Protein AF-A0A970KKV3-F1 (afdb_monomer)

Structure (mmCIF, N/CA/C/O backbone):
data_AF-A0A970KKV3-F1
#
_entry.id   AF-A0A970KKV3-F1
#
loop_
_atom_site.group_PDB
_atom_site.id
_atom_site.type_symbol
_atom_site.label_atom_id
_atom_site.label_alt_id
_atom_site.label_comp_id
_atom_site.label_asym_id
_atom_site.label_entity_id
_atom_site.label_seq_id
_atom_site.pdbx_PDB_ins_code
_atom_site.Cartn_x
_atom_site.Cartn_y
_atom_site.Cartn_z
_atom_site.occupancy
_atom_site.B_iso_or_equiv
_atom_site.auth_seq_id
_atom_site.auth_comp_id
_atom_site.auth_asym_id
_atom_site.auth_atom_id
_atom_site.pdbx_PDB_model_num
ATOM 1 N N . MET A 1 1 ? -13.778 16.666 7.317 1.00 82.94 1 MET A N 1
ATOM 2 C CA . MET A 1 1 ? -14.854 16.501 8.312 1.00 82.94 1 MET A CA 1
ATOM 3 C C . MET A 1 1 ? -16.122 17.064 7.694 1.00 82.94 1 MET A C 1
ATOM 5 O O . MET A 1 1 ? -16.024 18.115 7.073 1.00 82.94 1 MET A O 1
ATOM 9 N N . ASP A 1 2 ? -17.243 16.351 7.746 1.00 90.81 2 ASP A N 1
ATOM 10 C CA . ASP A 1 2 ? -18.515 16.878 7.237 1.00 90.81 2 ASP A CA 1
ATOM 11 C C . ASP A 1 2 ? -19.165 17.862 8.228 1.00 90.81 2 ASP A C 1
ATOM 13 O O . ASP A 1 2 ? -18.670 18.066 9.338 1.00 90.81 2 ASP A O 1
ATOM 17 N N . GLU A 1 3 ? -20.285 18.467 7.830 1.00 93.94 3 GLU A N 1
ATOM 18 C CA . GLU A 1 3 ? -21.056 19.411 8.658 1.00 93.94 3 GLU A CA 1
ATOM 19 C C . GLU A 1 3 ? -21.531 18.803 9.991 1.00 93.94 3 GLU A C 1
ATOM 21 O O . GLU A 1 3 ? -21.873 19.531 10.919 1.00 93.94 3 GLU A O 1
ATOM 26 N N . LYS A 1 4 ? -21.540 17.468 10.103 1.00 95.19 4 LYS A N 1
ATOM 27 C CA . LYS A 1 4 ? -21.936 16.719 11.301 1.00 95.19 4 LYS A CA 1
ATOM 28 C C . LYS A 1 4 ? -20.742 16.299 12.161 1.00 95.19 4 LYS A C 1
ATOM 30 O O . LYS A 1 4 ? -20.927 15.585 13.143 1.00 95.19 4 LYS A O 1
ATOM 35 N N . GLY A 1 5 ? -19.525 16.709 11.811 1.00 95.69 5 GLY A N 1
ATOM 36 C CA . GLY A 1 5 ? -18.321 16.363 12.560 1.00 95.69 5 GLY A CA 1
ATOM 37 C C . GLY A 1 5 ? -17.702 15.011 12.187 1.00 95.69 5 GLY A C 1
ATOM 38 O O . GLY A 1 5 ? -16.727 14.596 12.815 1.00 95.69 5 GLY A O 1
ATOM 39 N N . VAL A 1 6 ? -18.212 14.308 11.169 1.00 96.75 6 VAL A N 1
ATOM 40 C CA . VAL A 1 6 ? -17.698 12.986 10.784 1.00 96.75 6 VAL A CA 1
ATOM 41 C C . VAL A 1 6 ? -16.431 13.142 9.953 1.00 96.75 6 VAL A C 1
ATOM 43 O O . VAL A 1 6 ? -16.404 13.806 8.910 1.00 96.75 6 VAL A O 1
ATOM 46 N N . TRP A 1 7 ? -15.353 12.502 10.402 1.00 95.75 7 TRP A N 1
ATOM 47 C CA . TRP A 1 7 ? -14.104 12.433 9.654 1.00 95.75 7 TRP A CA 1
ATOM 48 C C . TRP A 1 7 ? -14.137 11.331 8.597 1.00 95.75 7 TRP A C 1
ATOM 50 O O . TRP A 1 7 ? -14.648 10.236 8.820 1.00 95.75 7 TRP A O 1
ATOM 60 N N . ARG A 1 8 ? -13.561 11.633 7.433 1.00 95.06 8 ARG A N 1
ATOM 61 C CA . ARG A 1 8 ? -13.309 10.691 6.341 1.00 95.06 8 ARG A CA 1
ATOM 62 C C . ARG A 1 8 ? -11.965 11.033 5.722 1.00 95.06 8 ARG A C 1
ATOM 64 O O . ARG A 1 8 ? -11.600 12.208 5.682 1.00 95.06 8 ARG A O 1
ATOM 71 N N . LEU A 1 9 ? -11.260 10.020 5.238 1.00 94.69 9 LEU A N 1
ATOM 72 C CA . LEU A 1 9 ? -10.062 10.222 4.432 1.00 94.69 9 LEU A CA 1
ATOM 73 C C . LEU A 1 9 ? -10.410 11.038 3.182 1.00 94.69 9 LEU A C 1
ATOM 75 O O . LEU A 1 9 ? -11.427 10.783 2.532 1.00 94.69 9 LEU A O 1
ATOM 79 N N . SER A 1 10 ? -9.570 12.020 2.858 1.00 94.31 10 SER A N 1
ATOM 80 C CA . SER A 1 10 ? -9.621 12.663 1.548 1.00 94.31 10 SER A CA 1
ATOM 81 C C . SER A 1 10 ? -9.199 11.664 0.465 1.00 94.31 10 SER A C 1
ATOM 83 O O . SER A 1 10 ? -8.503 10.690 0.767 1.00 94.31 10 SER A O 1
ATOM 85 N N . PRO A 1 11 ? -9.564 11.901 -0.806 1.00 94.31 11 PRO A N 1
ATOM 86 C CA . PRO A 1 11 ? -8.941 11.190 -1.914 1.00 94.31 11 PRO A CA 1
ATOM 87 C C . PRO A 1 11 ? -7.413 11.315 -1.863 1.00 94.31 11 PRO A C 1
ATOM 89 O O . PRO A 1 11 ? -6.884 12.288 -1.320 1.00 94.31 11 PRO A O 1
ATOM 92 N N . PHE A 1 12 ? -6.713 10.348 -2.457 1.00 92.38 12 PHE A N 1
ATOM 93 C CA . PHE A 1 12 ? -5.270 10.448 -2.655 1.00 92.38 12 PHE A CA 1
ATOM 94 C C . PHE A 1 12 ? -4.938 11.636 -3.564 1.00 92.38 12 PHE A C 1
ATOM 96 O O . PHE A 1 12 ? -5.596 11.860 -4.581 1.00 92.38 12 PHE A O 1
ATOM 103 N N . TYR A 1 13 ? -3.906 12.379 -3.187 1.00 93.44 13 TYR A N 1
ATOM 104 C CA . TYR A 1 13 ? -3.357 13.511 -3.925 1.00 93.44 13 TYR A CA 1
ATOM 105 C C . TYR A 1 13 ? -1.834 13.364 -4.006 1.00 93.44 13 TYR A C 1
ATOM 107 O O . TYR A 1 13 ? -1.264 12.516 -3.324 1.00 93.44 13 TYR A O 1
ATOM 115 N N . ASP A 1 14 ? -1.196 14.166 -4.862 1.00 91.69 14 ASP A N 1
ATOM 116 C CA . ASP A 1 14 ? 0.259 14.144 -5.092 1.00 91.69 14 ASP A CA 1
ATOM 117 C C . ASP A 1 14 ? 0.817 12.749 -5.446 1.00 91.69 14 ASP A C 1
ATOM 119 O O . ASP A 1 14 ? 1.859 12.303 -4.970 1.00 91.69 14 ASP A O 1
ATOM 123 N N . PHE A 1 15 ? 0.081 12.015 -6.285 1.00 88.75 15 PHE A N 1
ATOM 124 C CA . PHE A 1 15 ? 0.489 10.688 -6.731 1.00 88.75 15 PHE A CA 1
ATOM 125 C C . PHE A 1 15 ? 1.492 10.799 -7.882 1.00 88.75 15 PHE A C 1
ATOM 127 O O . PHE A 1 15 ? 1.122 10.798 -9.059 1.00 88.75 15 PHE A O 1
ATOM 134 N N . THR A 1 16 ? 2.767 10.925 -7.526 1.00 88.31 16 THR A N 1
ATOM 135 C CA . THR A 1 16 ? 3.890 11.013 -8.461 1.00 88.31 16 THR A CA 1
ATOM 136 C C . THR A 1 16 ? 4.947 9.959 -8.143 1.00 88.31 16 THR A C 1
ATOM 138 O O . THR A 1 16 ? 5.017 9.427 -7.035 1.00 88.31 16 THR A O 1
ATOM 141 N N . PHE A 1 17 ? 5.757 9.608 -9.141 1.00 84.94 17 PHE A N 1
ATOM 142 C CA . PHE A 1 17 ? 6.906 8.741 -8.910 1.00 84.94 17 PHE A CA 1
ATOM 143 C C . PHE A 1 17 ? 7.982 9.523 -8.151 1.00 84.94 17 PHE A C 1
ATOM 145 O O . PHE A 1 17 ? 8.404 10.586 -8.607 1.00 84.94 17 PHE A O 1
ATOM 152 N N . ALA A 1 18 ? 8.421 8.992 -7.011 1.00 83.00 18 ALA A N 1
ATOM 153 C CA . ALA A 1 18 ? 9.375 9.650 -6.132 1.00 83.00 18 ALA A CA 1
ATOM 154 C C . ALA A 1 18 ? 10.490 8.687 -5.715 1.00 83.00 18 ALA A C 1
ATOM 156 O O . ALA A 1 18 ? 10.233 7.534 -5.368 1.00 83.00 18 ALA A O 1
ATOM 157 N N . HIS A 1 19 ? 11.722 9.193 -5.704 1.00 79.62 19 HIS A N 1
ATOM 158 C CA . HIS A 1 19 ? 12.860 8.517 -5.094 1.00 79.62 19 HIS A CA 1
ATOM 159 C C . HIS A 1 19 ? 13.011 9.017 -3.658 1.00 79.62 19 HIS A C 1
ATOM 161 O O . HIS A 1 19 ? 13.255 10.204 -3.440 1.00 79.62 19 HIS A O 1
ATOM 167 N N . GLY A 1 20 ? 12.860 8.133 -2.677 1.00 81.00 20 GLY A N 1
ATOM 168 C CA . GLY A 1 20 ? 13.209 8.443 -1.297 1.00 81.00 20 GLY A CA 1
ATOM 169 C C . GLY A 1 20 ? 14.724 8.400 -1.063 1.00 81.00 20 GLY A C 1
ATOM 170 O O . GLY A 1 20 ? 15.507 8.114 -1.979 1.00 81.00 20 GLY A O 1
ATOM 171 N N . PRO A 1 21 ? 15.167 8.674 0.176 1.00 81.06 21 PRO A N 1
ATOM 172 C CA . PRO A 1 21 ? 16.556 8.485 0.581 1.00 81.06 21 PRO A CA 1
ATOM 173 C C . PRO A 1 21 ? 17.036 7.071 0.227 1.00 81.06 21 PRO A C 1
ATOM 175 O O . PRO A 1 21 ? 16.290 6.109 0.385 1.00 81.06 21 PRO A O 1
ATOM 178 N N . ASN A 1 22 ? 18.264 6.944 -0.278 1.00 86.81 22 ASN A N 1
ATOM 179 C CA . ASN A 1 22 ? 18.838 5.674 -0.752 1.00 86.81 22 ASN A CA 1
ATOM 180 C C . ASN A 1 22 ? 18.092 5.014 -1.935 1.00 86.81 22 ASN A C 1
ATOM 182 O O . ASN A 1 22 ? 18.357 3.861 -2.252 1.00 86.81 22 ASN A O 1
ATOM 186 N N . GLY A 1 23 ? 17.182 5.728 -2.611 1.00 87.06 23 GLY A N 1
ATOM 187 C CA . GLY A 1 23 ? 16.384 5.189 -3.721 1.00 87.06 23 GLY A CA 1
ATOM 188 C C . GLY A 1 23 ? 15.159 4.379 -3.284 1.00 87.06 23 GLY A C 1
ATOM 189 O O . GLY A 1 23 ? 14.491 3.788 -4.128 1.00 87.06 23 GLY A O 1
ATOM 190 N N . TRP A 1 24 ? 14.857 4.363 -1.986 1.00 89.25 24 TRP A N 1
ATOM 191 C CA . TRP A 1 24 ? 13.778 3.583 -1.382 1.00 89.25 24 TRP A CA 1
ATOM 192 C C . TRP A 1 24 ? 12.440 4.322 -1.416 1.00 89.25 24 TRP A C 1
ATOM 194 O O . TRP A 1 24 ? 12.377 5.526 -1.669 1.00 89.25 24 TRP A O 1
ATOM 204 N N . GLN A 1 25 ? 11.350 3.616 -1.126 1.00 85.69 25 GLN A N 1
ATOM 205 C CA . GLN A 1 25 ? 10.056 4.265 -0.904 1.00 85.69 25 GLN A CA 1
ATOM 206 C C . GLN A 1 25 ? 10.056 5.074 0.416 1.00 85.69 25 GLN A C 1
ATOM 208 O O . GLN A 1 25 ? 10.763 4.712 1.358 1.00 85.69 25 GLN A O 1
ATOM 213 N N . PRO A 1 26 ? 9.249 6.147 0.540 1.00 86.56 26 PRO A N 1
ATOM 214 C CA . PRO A 1 26 ? 9.260 7.019 1.724 1.00 86.56 26 PRO A CA 1
ATOM 215 C C . PRO A 1 26 ? 8.762 6.363 3.020 1.00 86.56 26 PRO A C 1
ATOM 217 O O . PRO A 1 26 ? 9.092 6.825 4.110 1.00 86.56 26 PRO A O 1
ATOM 220 N N . LEU A 1 27 ? 7.936 5.320 2.905 1.00 89.75 27 LEU A N 1
ATOM 221 C CA . LEU A 1 27 ? 7.345 4.599 4.028 1.00 89.75 27 LEU A CA 1
ATOM 222 C C . LEU A 1 27 ? 7.664 3.113 3.885 1.00 89.75 27 LEU A C 1
ATOM 224 O O . LEU A 1 27 ? 7.374 2.522 2.848 1.00 89.75 27 LEU A O 1
ATOM 228 N N . SER A 1 28 ? 8.239 2.512 4.924 1.00 92.31 28 SER A N 1
ATOM 229 C CA . SER A 1 28 ? 8.514 1.078 4.928 1.00 92.31 28 SER A CA 1
ATOM 230 C C . SER A 1 28 ? 7.228 0.261 5.055 1.00 92.31 28 SER A C 1
ATOM 232 O O . SER A 1 28 ? 6.247 0.677 5.676 1.00 92.31 28 SER A O 1
ATOM 234 N N . VAL A 1 29 ? 7.237 -0.941 4.486 1.00 95.06 29 VAL A N 1
ATOM 235 C CA . VAL A 1 29 ? 6.147 -1.910 4.611 1.00 95.06 29 VAL A CA 1
ATOM 236 C C . VAL A 1 29 ? 6.567 -2.920 5.660 1.00 95.06 29 VAL A C 1
ATOM 238 O O . VAL A 1 29 ? 7.438 -3.757 5.433 1.00 95.06 29 VAL A O 1
ATOM 241 N N . ALA A 1 30 ? 5.986 -2.782 6.850 1.00 95.75 30 ALA A N 1
ATOM 242 C CA . ALA A 1 30 ? 6.304 -3.616 8.002 1.00 95.75 30 ALA A CA 1
ATOM 243 C C . ALA A 1 30 ? 7.829 -3.661 8.305 1.00 95.75 30 ALA A C 1
ATOM 245 O O . ALA A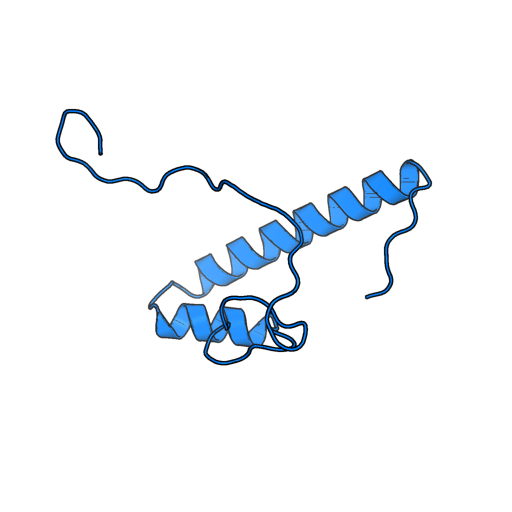 1 30 ? 8.380 -4.672 8.727 1.00 95.75 30 ALA A O 1
ATOM 246 N N . GLY A 1 31 ? 8.543 -2.556 8.079 1.00 92.94 31 GLY A N 1
ATOM 247 C CA . GLY A 1 31 ? 9.992 -2.453 8.301 1.00 92.94 31 GLY A CA 1
ATOM 248 C C . GLY A 1 31 ? 10.874 -2.721 7.076 1.00 92.94 31 GLY A C 1
ATOM 249 O O . GLY A 1 31 ? 12.053 -2.394 7.137 1.00 92.94 31 GLY A O 1
ATOM 250 N N . GLU A 1 32 ? 10.325 -3.218 5.962 1.00 94.56 32 GLU A N 1
ATOM 251 C CA . GLU A 1 32 ? 11.046 -3.360 4.687 1.00 94.56 32 GLU A CA 1
ATOM 252 C C . GLU A 1 32 ? 10.952 -2.066 3.858 1.00 94.56 32 GLU A C 1
ATOM 254 O O . GLU A 1 32 ? 9.855 -1.555 3.607 1.00 94.56 32 GLU A O 1
ATOM 259 N N . GLY A 1 33 ? 12.094 -1.504 3.459 1.00 91.12 33 GLY A N 1
ATOM 260 C CA . GLY A 1 33 ? 12.181 -0.194 2.802 1.00 91.12 33 GLY A CA 1
ATOM 261 C C . GLY A 1 33 ? 12.692 -0.226 1.362 1.00 91.12 33 GLY A C 1
ATOM 262 O O . GLY A 1 33 ? 12.311 0.638 0.575 1.00 91.12 33 GLY A O 1
ATOM 263 N N . GLU A 1 34 ? 13.510 -1.210 1.006 1.00 91.06 34 GLU A N 1
ATOM 264 C CA . GLU A 1 34 ? 14.206 -1.287 -0.275 1.00 91.06 34 GLU A CA 1
ATOM 265 C C . GLU A 1 34 ? 13.332 -1.952 -1.342 1.00 91.06 34 GLU A C 1
ATOM 267 O O . GLU A 1 34 ? 13.058 -1.361 -2.391 1.00 91.06 34 GLU A O 1
ATOM 272 N N . HIS A 1 35 ? 12.832 -3.156 -1.051 1.00 91.81 35 HIS A N 1
ATOM 273 C CA . HIS A 1 35 ? 12.091 -3.987 -2.005 1.00 91.81 35 HIS A CA 1
ATOM 274 C C . HIS A 1 35 ? 10.889 -4.692 -1.347 1.00 91.81 35 HIS A C 1
ATOM 276 O O . HIS A 1 35 ? 10.858 -5.922 -1.270 1.00 91.81 35 HIS A O 1
ATOM 282 N N . PRO A 1 36 ? 9.868 -3.942 -0.886 1.00 94.19 36 PRO A N 1
ATOM 283 C CA . PRO A 1 36 ? 8.683 -4.524 -0.252 1.00 94.19 36 PRO A CA 1
ATOM 284 C C . PRO A 1 36 ? 7.956 -5.516 -1.173 1.00 94.19 36 PRO A C 1
ATOM 286 O O . PRO A 1 36 ? 7.601 -5.205 -2.314 1.00 94.19 36 PRO A O 1
ATOM 289 N N . GLY A 1 37 ? 7.671 -6.710 -0.656 1.00 95.12 37 GLY A N 1
ATOM 290 C CA . GLY A 1 37 ? 6.970 -7.762 -1.382 1.00 95.12 37 GLY A CA 1
ATOM 291 C C . GLY A 1 37 ? 5.517 -7.968 -0.950 1.00 95.12 37 GLY A C 1
ATOM 292 O O . GLY A 1 37 ? 5.003 -7.383 0.003 1.00 95.12 37 GLY A O 1
ATOM 293 N N . ALA A 1 38 ? 4.838 -8.902 -1.625 1.00 96.12 38 ALA A N 1
ATOM 294 C CA . ALA A 1 38 ? 3.499 -9.338 -1.219 1.00 96.12 38 ALA A CA 1
ATOM 295 C C . ALA A 1 38 ? 3.488 -9.973 0.186 1.00 96.12 38 ALA A C 1
ATOM 297 O O . ALA A 1 38 ? 2.498 -9.848 0.901 1.00 96.12 38 ALA A O 1
ATOM 298 N N . ALA A 1 39 ? 4.579 -10.636 0.584 1.00 96.69 39 ALA A N 1
ATOM 299 C CA . ALA A 1 39 ? 4.726 -11.186 1.928 1.00 96.69 39 ALA A CA 1
ATOM 300 C C . ALA A 1 39 ? 4.752 -10.077 2.994 1.00 96.69 39 ALA A C 1
ATOM 302 O O . ALA A 1 39 ? 4.051 -10.195 3.998 1.00 96.69 39 ALA A O 1
ATOM 303 N N . ASP A 1 40 ? 5.468 -8.976 2.744 1.00 97.69 40 ASP A N 1
ATOM 304 C CA . ASP A 1 40 ? 5.521 -7.824 3.652 1.00 97.69 40 ASP A CA 1
ATOM 305 C C . ASP A 1 40 ? 4.173 -7.119 3.764 1.00 97.69 40 ASP A C 1
ATOM 307 O O . ASP A 1 40 ? 3.758 -6.763 4.861 1.00 97.69 40 ASP A O 1
ATOM 311 N N . LEU A 1 41 ? 3.441 -6.981 2.654 1.00 97.50 41 LEU A N 1
ATOM 312 C CA . LEU A 1 41 ? 2.093 -6.400 2.658 1.00 97.50 41 LEU A CA 1
ATOM 313 C C . LEU A 1 41 ? 1.091 -7.260 3.443 1.00 97.50 41 LEU A C 1
ATOM 315 O O . LEU A 1 41 ? 0.214 -6.724 4.118 1.00 97.50 41 LEU A O 1
ATOM 319 N N . LEU A 1 42 ? 1.221 -8.588 3.380 1.00 98.00 42 LEU A N 1
ATOM 320 C CA . LEU A 1 42 ? 0.392 -9.498 4.174 1.00 98.00 42 LEU A CA 1
ATOM 321 C C . LEU A 1 42 ? 0.761 -9.450 5.659 1.00 98.00 42 LEU A C 1
ATOM 323 O O . LEU A 1 42 ? -0.135 -9.464 6.495 1.00 98.00 42 LEU A O 1
ATOM 327 N N . ARG A 1 43 ? 2.051 -9.330 5.986 1.00 98.00 43 ARG A N 1
ATOM 328 C CA . ARG A 1 43 ? 2.501 -9.117 7.365 1.00 98.00 43 ARG A CA 1
ATOM 329 C C . ARG A 1 43 ? 2.020 -7.774 7.917 1.00 98.00 43 ARG A C 1
ATOM 331 O O . ARG A 1 43 ? 1.506 -7.736 9.024 1.00 98.00 43 ARG A O 1
ATOM 338 N N . LEU A 1 44 ? 2.085 -6.704 7.119 1.00 97.69 44 LEU A N 1
ATOM 339 C CA . LEU A 1 44 ? 1.535 -5.396 7.483 1.00 97.69 44 LEU A CA 1
ATOM 340 C C . LEU A 1 44 ? 0.036 -5.486 7.791 1.00 97.69 44 LEU A C 1
ATOM 342 O O . LEU A 1 44 ? -0.428 -4.862 8.739 1.00 97.69 44 LEU A O 1
ATOM 346 N N . ALA A 1 45 ? -0.723 -6.252 7.001 1.00 97.81 45 ALA A N 1
ATOM 347 C CA . ALA A 1 45 ? -2.145 -6.468 7.251 1.00 97.81 45 ALA A CA 1
ATOM 348 C C . ALA A 1 45 ? -2.388 -7.143 8.609 1.00 97.81 45 ALA A C 1
ATOM 350 O O . ALA A 1 45 ? -3.268 -6.702 9.349 1.00 97.81 45 ALA A O 1
ATOM 351 N N . ASP A 1 46 ? -1.584 -8.153 8.948 1.00 96.88 46 ASP A N 1
ATOM 352 C CA . ASP A 1 46 ? -1.647 -8.821 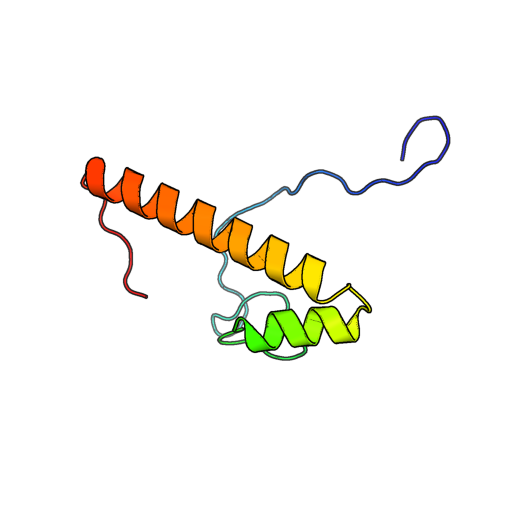10.248 1.00 96.88 46 ASP A CA 1
ATOM 353 C C . ASP A 1 46 ? -1.292 -7.833 11.389 1.00 96.88 46 ASP A C 1
ATOM 355 O O . ASP A 1 46 ? -2.042 -7.733 12.363 1.00 96.88 46 ASP A O 1
ATOM 359 N N . ASP A 1 47 ? -0.238 -7.017 11.226 1.00 97.00 47 ASP A N 1
ATOM 360 C CA . ASP A 1 47 ? 0.213 -6.011 12.208 1.00 97.00 47 ASP A CA 1
ATOM 361 C C . ASP A 1 47 ? -0.857 -4.941 12.510 1.00 97.00 47 ASP A C 1
ATOM 363 O O . ASP A 1 47 ? -0.974 -4.469 13.642 1.00 97.00 47 ASP A O 1
ATOM 367 N N . VAL A 1 48 ? -1.670 -4.565 11.514 1.00 96.38 48 VAL A N 1
ATOM 368 C CA . VAL A 1 48 ? -2.748 -3.565 11.663 1.00 96.38 48 VAL A CA 1
ATOM 369 C C . VAL A 1 48 ? -4.131 -4.184 11.884 1.00 96.38 48 VAL A C 1
ATOM 371 O O . VAL A 1 48 ? -5.138 -3.477 11.834 1.00 96.38 48 VAL A O 1
ATOM 374 N N . SER A 1 49 ? -4.202 -5.496 12.140 1.00 97.44 49 SER A N 1
ATOM 375 C CA . SER A 1 49 ? -5.457 -6.236 12.356 1.00 97.44 49 SER A CA 1
ATOM 376 C C . SER A 1 49 ? -6.453 -6.152 11.185 1.00 97.44 49 SER A C 1
ATOM 378 O O . SER A 1 49 ? -7.671 -6.223 11.374 1.00 97.44 49 SER A O 1
ATOM 380 N N . LEU A 1 50 ? -5.951 -6.019 9.956 1.00 97.56 50 LEU A N 1
ATOM 381 C CA . LEU A 1 50 ? -6.754 -6.133 8.743 1.00 97.56 50 LEU A CA 1
ATOM 382 C C . LEU A 1 50 ? -7.024 -7.614 8.452 1.00 97.56 50 LEU A C 1
ATOM 384 O O . LEU A 1 50 ? -6.130 -8.456 8.516 1.00 97.56 50 LEU A O 1
ATOM 388 N N . ARG A 1 51 ? -8.262 -7.959 8.078 1.00 97.94 51 ARG A N 1
ATOM 389 C CA . ARG A 1 51 ? -8.590 -9.346 7.723 1.00 97.94 51 ARG A CA 1
ATOM 390 C C . ARG A 1 51 ? -7.750 -9.779 6.524 1.00 97.94 51 ARG A C 1
ATOM 392 O O . ARG A 1 51 ? -7.790 -9.146 5.470 1.00 97.94 51 ARG A O 1
ATOM 399 N N . ARG A 1 52 ? -7.084 -10.927 6.641 1.00 96.44 52 ARG A N 1
ATOM 400 C CA . ARG A 1 52 ? -6.247 -11.486 5.570 1.00 96.44 52 ARG A CA 1
ATOM 401 C C . ARG A 1 52 ? -6.972 -11.606 4.226 1.00 96.44 52 ARG A C 1
ATOM 403 O O . ARG A 1 52 ? -6.382 -11.329 3.188 1.00 96.44 52 ARG A O 1
ATOM 410 N N . ALA A 1 53 ? -8.251 -11.985 4.242 1.00 97.94 53 ALA A N 1
ATOM 411 C CA . ALA A 1 53 ? -9.066 -12.077 3.030 1.00 97.94 53 ALA A CA 1
ATOM 412 C C . ALA A 1 53 ? -9.222 -10.720 2.318 1.00 97.94 53 ALA A C 1
ATOM 414 O O . ALA A 1 53 ? -9.138 -10.667 1.093 1.00 97.94 53 ALA A O 1
ATOM 415 N N . ASP A 1 54 ? -9.380 -9.627 3.072 1.00 98.31 54 ASP A N 1
ATOM 416 C CA . ASP A 1 54 ? -9.477 -8.277 2.505 1.00 98.31 54 ASP A CA 1
ATOM 417 C C . ASP A 1 54 ? -8.136 -7.837 1.916 1.00 98.31 54 ASP A C 1
ATOM 419 O O . ASP A 1 54 ? -8.092 -7.305 0.808 1.00 98.31 54 ASP A O 1
ATOM 423 N N . ALA A 1 55 ? -7.036 -8.107 2.627 1.00 98.00 55 ALA A N 1
ATOM 424 C CA . ALA 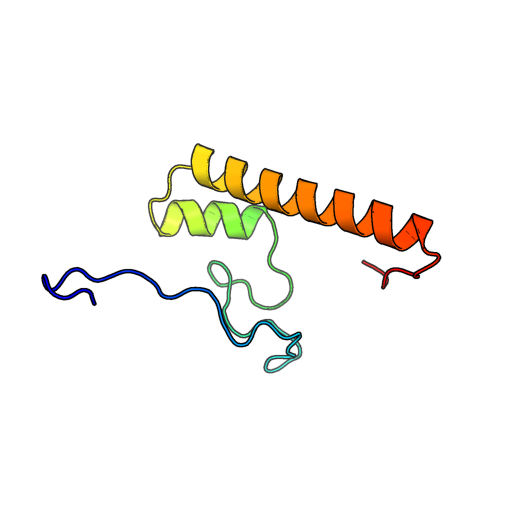A 1 55 ? -5.692 -7.796 2.151 1.00 98.00 55 ALA A CA 1
ATOM 425 C C . ALA A 1 55 ? -5.388 -8.506 0.823 1.00 98.00 55 ALA A C 1
ATOM 427 O O . ALA A 1 55 ? -4.959 -7.868 -0.138 1.00 98.00 55 ALA A O 1
ATOM 428 N N . VAL A 1 56 ? -5.677 -9.810 0.737 1.00 98.31 56 VAL A N 1
ATOM 429 C CA . VAL A 1 56 ? -5.519 -10.593 -0.499 1.00 98.31 56 VAL A CA 1
ATOM 430 C C . VAL A 1 56 ? -6.389 -10.025 -1.622 1.00 98.31 56 VAL A C 1
ATOM 432 O O . VAL A 1 56 ? -5.881 -9.784 -2.715 1.00 98.31 56 VAL A O 1
ATOM 435 N N . ALA A 1 57 ? -7.663 -9.726 -1.350 1.00 98.38 57 ALA A N 1
ATOM 436 C CA . ALA A 1 57 ? -8.571 -9.180 -2.357 1.00 98.38 57 ALA A CA 1
ATOM 437 C C . ALA A 1 57 ? -8.088 -7.832 -2.925 1.00 98.38 57 ALA A C 1
ATOM 439 O O . ALA A 1 57 ? -8.155 -7.607 -4.136 1.00 98.38 57 ALA A O 1
ATOM 440 N N . VAL A 1 58 ? -7.564 -6.941 -2.075 1.00 97.56 58 VAL A N 1
ATOM 441 C CA . VAL A 1 58 ? -6.985 -5.659 -2.511 1.00 97.56 58 VAL A CA 1
ATOM 442 C C . VAL A 1 58 ? -5.730 -5.884 -3.357 1.00 97.56 58 VAL A C 1
ATOM 444 O O . VAL A 1 58 ? -5.610 -5.291 -4.431 1.00 97.56 58 VAL A O 1
ATOM 447 N N . LEU A 1 59 ? -4.819 -6.761 -2.924 1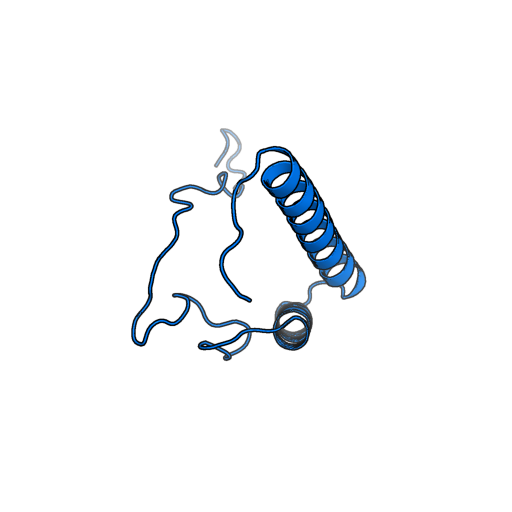.00 97.31 59 LEU A N 1
ATOM 448 C CA . LEU A 1 59 ? -3.596 -7.075 -3.670 1.00 97.31 59 LEU A CA 1
ATOM 449 C C . LEU A 1 59 ? -3.904 -7.641 -5.059 1.00 97.31 59 LEU A C 1
ATOM 451 O O . LEU A 1 59 ? -3.311 -7.209 -6.051 1.00 97.31 59 LEU A O 1
ATOM 455 N N . ASP A 1 60 ? -4.851 -8.571 -5.145 1.00 98.06 60 ASP A N 1
ATOM 456 C CA . ASP A 1 60 ? -5.255 -9.183 -6.409 1.00 98.06 60 ASP A CA 1
ATOM 457 C C . ASP A 1 60 ? -5.923 -8.165 -7.335 1.00 98.06 60 ASP A C 1
ATOM 459 O O . ASP A 1 60 ? -5.630 -8.123 -8.534 1.00 98.06 60 ASP A O 1
ATOM 463 N N . ARG A 1 61 ? -6.750 -7.268 -6.782 1.00 98.25 61 ARG A N 1
ATOM 464 C CA . ARG A 1 61 ? -7.356 -6.181 -7.555 1.00 98.25 61 ARG A CA 1
ATOM 465 C C . ARG A 1 61 ? -6.301 -5.251 -8.152 1.00 98.25 61 ARG A C 1
ATOM 467 O O . ARG A 1 61 ? -6.399 -4.916 -9.332 1.00 98.25 61 ARG A O 1
ATOM 474 N N . VAL A 1 62 ? -5.294 -4.853 -7.374 1.00 96.69 62 VAL A N 1
ATOM 475 C CA . VAL A 1 62 ? -4.212 -3.973 -7.848 1.00 96.69 62 VAL A CA 1
ATOM 476 C C . VAL A 1 62 ? -3.381 -4.661 -8.934 1.00 96.69 62 VAL A C 1
ATOM 478 O O . VAL A 1 62 ? -3.131 -4.059 -9.980 1.00 96.69 62 VAL A O 1
ATOM 481 N N . LYS A 1 63 ? -3.010 -5.935 -8.745 1.00 96.25 63 LYS A N 1
ATOM 482 C CA . LYS A 1 63 ? -2.289 -6.727 -9.759 1.00 96.25 63 LYS A CA 1
ATOM 483 C C . LYS A 1 63 ? -3.083 -6.846 -11.059 1.00 96.25 63 LYS A C 1
ATOM 485 O O . LYS A 1 63 ? -2.529 -6.626 -12.132 1.00 96.25 63 LYS A O 1
ATOM 490 N N . SER A 1 64 ? -4.385 -7.116 -10.964 1.00 97.81 64 SER A N 1
ATOM 491 C CA . SER A 1 64 ? -5.273 -7.208 -12.126 1.00 97.81 64 SER A CA 1
ATOM 492 C C . SER A 1 64 ? -5.320 -5.897 -12.920 1.00 97.81 64 SER A C 1
ATOM 494 O O . SER A 1 64 ? -5.134 -5.915 -14.137 1.00 97.81 64 SER A O 1
ATOM 496 N N . VAL A 1 65 ? -5.486 -4.755 -12.243 1.00 97.19 65 VAL A N 1
ATOM 497 C CA . VAL A 1 65 ? -5.490 -3.432 -12.893 1.00 97.19 65 VAL A CA 1
ATOM 498 C C . VAL A 1 65 ? -4.128 -3.124 -13.522 1.00 97.19 65 VAL A C 1
ATOM 500 O O . VAL A 1 65 ? -4.072 -2.658 -14.660 1.00 97.19 65 VAL A O 1
ATOM 503 N N . ARG A 1 66 ? -3.020 -3.428 -12.834 1.00 94.56 66 ARG A N 1
ATOM 504 C CA . ARG A 1 66 ? -1.663 -3.298 -13.391 1.00 94.56 66 ARG A CA 1
ATOM 505 C C . ARG A 1 66 ? -1.525 -4.090 -14.692 1.00 94.56 66 ARG A C 1
ATOM 507 O O . ARG A 1 66 ? -1.019 -3.557 -15.679 1.00 94.56 66 ARG A O 1
ATOM 514 N N . ASP A 1 67 ? -1.967 -5.343 -14.707 1.00 95.31 67 ASP A N 1
ATOM 515 C CA . ASP A 1 67 ? -1.814 -6.228 -15.865 1.00 95.31 67 ASP A CA 1
ATOM 516 C C . ASP A 1 67 ? -2.694 -5.792 -17.043 1.00 95.31 67 ASP A C 1
ATOM 518 O O . ASP A 1 67 ? -2.248 -5.827 -18.196 1.00 95.31 67 ASP A O 1
ATOM 522 N N . GLU A 1 68 ? -3.897 -5.286 -16.759 1.00 96.69 68 GLU A N 1
ATOM 523 C CA . GLU A 1 68 ? -4.771 -4.646 -17.744 1.00 96.69 68 GLU A CA 1
ATOM 524 C C . GLU A 1 68 ? -4.079 -3.444 -18.405 1.00 96.69 68 GLU A C 1
ATOM 526 O O . GLU A 1 68 ? -4.007 -3.363 -19.637 1.00 96.69 68 GLU A O 1
ATOM 531 N N . TRP A 1 69 ? -3.516 -2.533 -17.605 1.00 94.81 69 TRP A N 1
ATOM 532 C CA . TRP A 1 69 ? -2.794 -1.360 -18.104 1.00 94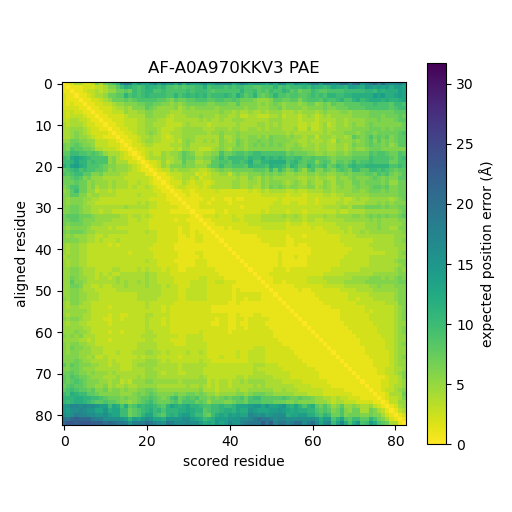.81 69 TRP A CA 1
ATOM 533 C C . TRP A 1 69 ? -1.552 -1.739 -18.903 1.00 94.81 69 TRP A C 1
ATOM 535 O O . TRP A 1 69 ? -1.366 -1.231 -20.009 1.00 94.81 69 TRP A O 1
ATOM 545 N N . ARG A 1 70 ? -0.746 -2.687 -18.412 1.00 94.12 70 ARG A N 1
ATOM 546 C CA . ARG A 1 70 ? 0.395 -3.240 -19.158 1.00 94.12 70 ARG A CA 1
ATOM 547 C C . ARG A 1 70 ? -0.056 -3.790 -20.516 1.00 94.12 70 ARG A C 1
ATOM 549 O O . ARG A 1 70 ? 0.597 -3.551 -21.529 1.00 94.12 70 ARG A O 1
ATOM 556 N N . GLY A 1 71 ? -1.199 -4.477 -20.569 1.00 94.56 71 GLY A N 1
ATOM 557 C CA . GLY A 1 71 ? -1.803 -4.957 -21.813 1.00 94.56 71 GLY A CA 1
ATOM 558 C C . GLY A 1 71 ? -2.203 -3.838 -22.778 1.00 94.56 71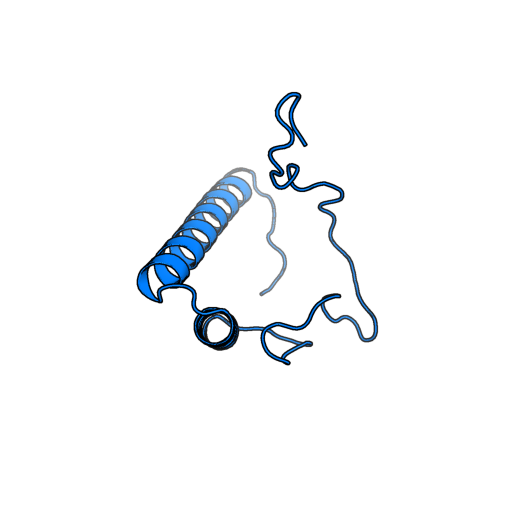 GLY A C 1
ATOM 559 O O . GLY A 1 71 ? -1.942 -3.946 -23.976 1.00 94.56 71 GLY A O 1
ATOM 560 N N . ARG A 1 72 ? -2.801 -2.754 -22.272 1.00 95.94 72 ARG A N 1
ATOM 561 C CA . ARG A 1 72 ? -3.166 -1.574 -23.076 1.00 95.94 72 ARG A CA 1
ATOM 562 C C . ARG A 1 72 ? -1.938 -0.854 -23.627 1.00 95.94 72 ARG A C 1
ATOM 564 O O . ARG A 1 72 ? -1.905 -0.555 -24.815 1.00 95.94 72 ARG A O 1
ATOM 571 N N . LEU A 1 73 ? -0.922 -0.635 -22.795 1.00 95.12 73 LEU A N 1
ATOM 572 C CA . LEU A 1 73 ? 0.318 0.037 -23.190 1.00 95.12 73 LEU A CA 1
ATOM 573 C C . LEU A 1 73 ? 1.047 -0.727 -24.299 1.00 95.12 73 LEU A C 1
ATOM 575 O O . LEU A 1 73 ? 1.424 -0.128 -25.303 1.00 95.12 73 LEU A O 1
ATOM 579 N N . ARG A 1 74 ? 1.124 -2.060 -24.192 1.00 93.25 74 ARG A N 1
ATOM 580 C CA . ARG A 1 74 ? 1.678 -2.910 -25.258 1.00 93.25 74 ARG A CA 1
ATOM 581 C C . ARG A 1 74 ? 0.938 -2.754 -26.588 1.00 93.25 74 ARG A C 1
ATOM 583 O O . ARG A 1 74 ? 1.582 -2.659 -27.626 1.00 93.25 74 ARG A O 1
ATOM 590 N N . LYS A 1 75 ? -0.400 -2.693 -26.573 1.00 95.12 75 LYS A N 1
ATOM 591 C CA . LYS A 1 75 ? -1.208 -2.480 -27.792 1.00 95.12 75 LYS A CA 1
ATOM 592 C C . LYS A 1 75 ? -0.952 -1.119 -28.444 1.00 95.12 75 LYS A C 1
ATOM 594 O O . LYS A 1 75 ? -1.087 -1.001 -29.654 1.00 95.12 75 LYS A O 1
ATOM 599 N N . LEU A 1 76 ? -0.588 -0.117 -27.649 1.00 96.56 76 LEU A N 1
ATOM 600 C CA . LEU A 1 76 ? -0.227 1.222 -28.118 1.00 96.56 76 LEU A CA 1
ATOM 601 C C . LEU A 1 76 ? 1.253 1.338 -28.527 1.00 96.56 76 LEU A C 1
ATOM 603 O O . LEU A 1 76 ? 1.684 2.417 -28.915 1.00 96.56 76 LEU A O 1
ATOM 607 N N . GLY A 1 77 ? 2.037 0.257 -28.433 1.00 94.62 77 GLY A N 1
ATOM 608 C CA . GLY A 1 77 ? 3.469 0.267 -28.746 1.00 94.62 77 GLY A CA 1
ATOM 609 C C . GLY A 1 77 ? 4.342 0.947 -27.686 1.00 94.62 77 GLY A C 1
ATOM 610 O O . GLY A 1 77 ? 5.496 1.262 -27.960 1.00 94.62 77 GLY A O 1
ATOM 611 N N . VAL A 1 78 ? 3.819 1.178 -26.477 1.00 94.50 78 VAL A N 1
ATOM 612 C CA . VAL A 1 78 ? 4.582 1.775 -25.373 1.00 94.50 78 VAL A CA 1
ATOM 613 C C . VAL A 1 78 ? 5.403 0.686 -24.679 1.00 94.50 78 VAL A C 1
ATOM 615 O O . VAL A 1 78 ? 4.846 -0.278 -24.147 1.00 94.50 78 VAL A O 1
ATOM 618 N N . GLY A 1 79 ? 6.729 0.842 -24.683 1.00 85.12 79 GLY A N 1
ATOM 619 C CA . GLY A 1 79 ? 7.646 -0.025 -23.943 1.00 85.12 79 GLY A CA 1
ATOM 620 C C . GLY A 1 79 ? 7.443 0.113 -22.434 1.00 85.12 79 GLY A C 1
ATOM 621 O O . GLY A 1 79 ? 7.301 1.221 -21.921 1.00 85.12 79 GLY A O 1
ATOM 622 N N . LEU A 1 80 ? 7.408 -1.014 -21.724 1.00 78.12 80 LEU A N 1
ATOM 623 C CA . LEU A 1 80 ? 7.382 -1.023 -20.263 1.00 78.12 80 LEU A CA 1
ATOM 624 C C . LEU A 1 80 ? 8.825 -1.001 -19.740 1.00 78.12 80 LEU A C 1
ATOM 626 O O . LEU A 1 80 ? 9.682 -1.644 -20.352 1.00 78.12 80 LEU A O 1
ATOM 630 N N . PRO A 1 81 ? 9.106 -0.291 -18.634 1.00 69.88 81 PRO A N 1
ATOM 631 C CA . PRO A 1 81 ? 10.396 -0.409 -17.968 1.00 69.88 81 PRO A CA 1
ATOM 632 C C . PRO A 1 81 ? 10.628 -1.862 -17.507 1.00 69.88 81 PRO A C 1
ATOM 634 O O . PRO A 1 81 ? 9.648 -2.578 -17.265 1.00 69.88 81 PRO A O 1
ATOM 637 N N . PRO A 1 82 ? 11.895 -2.308 -17.425 1.00 60.59 82 PRO A N 1
ATOM 638 C CA . PRO A 1 82 ? 12.235 -3.621 -16.880 1.00 60.59 82 PRO A CA 1
ATOM 639 C C . PRO A 1 82 ? 11.748 -3.755 -15.428 1.00 60.59 82 PRO A C 1
ATOM 641 O O . PRO A 1 82 ? 11.651 -2.750 -14.720 1.00 60.59 82 PRO A O 1
ATOM 644 N N . ASP A 1 83 ? 11.393 -4.987 -15.044 1.00 55.00 83 ASP A N 1
ATOM 645 C CA . ASP A 1 83 ? 10.981 -5.345 -13.677 1.00 55.00 83 ASP A CA 1
ATOM 646 C C . ASP A 1 83 ? 12.164 -5.290 -12.693 1.00 55.00 83 ASP A C 1
ATOM 648 O O . ASP A 1 83 ? 13.304 -5.608 -13.113 1.00 55.00 83 ASP A O 1
#

Mean predicted aligned error: 4.64 Å

Secondary structure (DSSP, 8-state):
--TTS---PPPP--------GGG--SS-BTTB-SS--HHHHHHHHHHTT--HHHHHHHHHHHHHHHHHHHHHHHHTTPPPPP-

Sequence (83 aa):
MDEKGVWRLSPFYDFTFAHGPNGWQPLSVAGEGEHPGAADLLRLADDVSLRRADAVAVLDRVKSVRDEWRGRLRKLGVGLPPD

pLDDT: mean 92.36, std 7.73, range [55.0, 98.38]

Solvent-accessible surface area (backbone atoms only — not comparable to full-atom values): 5295 Å² total; per-residue (Å²): 99,50,100,85,67,51,77,66,85,73,80,92,70,90,91,68,95,72,75,27,81,97,69,14,56,88,68,55,40,76,80,37,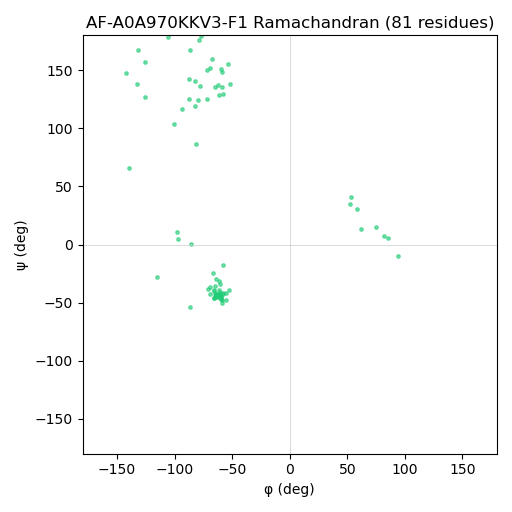40,79,78,69,46,76,67,33,54,53,50,34,29,57,77,70,72,45,56,66,7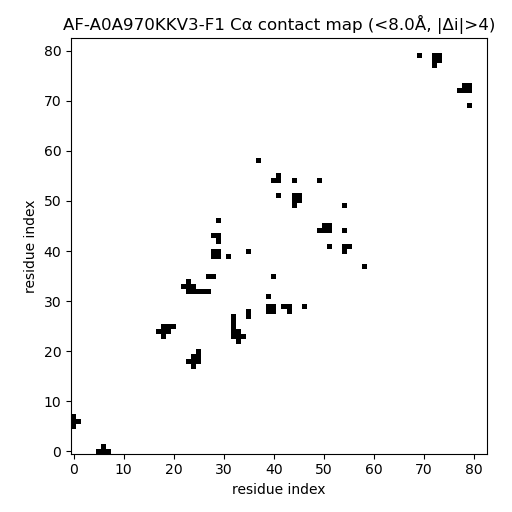0,57,53,50,52,52,53,51,51,52,52,52,53,52,52,52,49,53,53,52,36,50,75,71,71,49,84,76,81,85,133

Foldseek 3Di:
DDPVPDDDDDPDDPPDDDQDVVRWDPDAQCPHTRDDDLVSQLVSCVVVVHPSVVSVVVVVVVVVVVVVVVVVC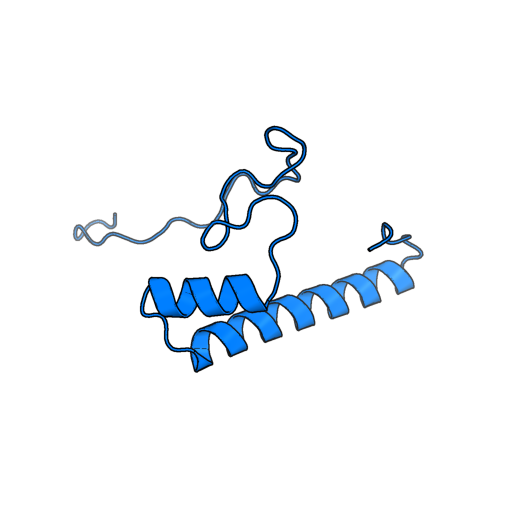VVVVHDDDDD

Radius of gyration: 16.67 Å; Cα contacts (8 Å, |Δi|>4): 50; chains: 1; bounding box: 41×32×41 Å